Protein AF-A0A348AIT3-F1 (afdb_monomer_lite)

Secondary structure (DSSP, 8-state):
---HHHHHHHHHHH-TTS--S-GGGG--HHHHHHHHHTS-TTPPP-TT---HHHHHHTHHHHHHHHHHHHHTT---PPPPP-PEEEPTTS-EEEGGGG----TTS--------

InterPro domains:
  IPR043502 DNA/RNA polymerase superfamily [SSF56672] (28-95)

Sequence (113 aa):
MGTKLTRIAELAKQRPRVKLQTLIHAIDEESLKAAHSALAADKAVGVDAVTKEEYDEKLQENITELLARMKRQAYKPQPVKRVYIPKADNKKRPLEEYLPMRTSWCKKPLMKS

Radius of gyration: 20.25 Å; chains: 1; bounding box: 52×50×55 Å

Structure (mmCIF, N/CA/C/O backbone):
data_AF-A0A348AIT3-F1
#
_entry.id   AF-A0A348AIT3-F1
#
loop_
_atom_site.group_PDB
_atom_site.id
_atom_site.type_symbol
_atom_site.label_atom_id
_atom_site.label_alt_id
_atom_site.label_comp_id
_atom_site.label_asym_id
_atom_site.label_entity_id
_atom_site.label_seq_id
_atom_site.pdbx_PDB_ins_code
_atom_site.Cartn_x
_atom_site.Cartn_y
_atom_site.Cartn_z
_atom_site.occupancy
_atom_site.B_iso_or_equiv
_atom_site.auth_seq_id
_atom_site.auth_comp_id
_atom_site.auth_asym_id
_atom_site.auth_atom_id
_atom_site.pdbx_PDB_model_num
ATOM 1 N N . MET A 1 1 ? -1.292 -5.827 25.126 1.00 46.53 1 MET A N 1
ATOM 2 C CA . MET A 1 1 ? -1.559 -4.603 24.339 1.00 46.53 1 MET A CA 1
ATOM 3 C C . MET A 1 1 ? -2.166 -5.025 23.006 1.00 46.53 1 MET A C 1
ATOM 5 O O . MET A 1 1 ? -1.491 -5.727 22.268 1.00 46.53 1 MET A O 1
ATOM 9 N N . GLY A 1 2 ? -3.440 -4.725 22.734 1.00 59.19 2 GLY A N 1
ATOM 10 C CA . GLY A 1 2 ? -4.084 -5.085 21.458 1.00 59.19 2 GLY A CA 1
ATOM 11 C C . GLY A 1 2 ? -3.788 -4.046 20.374 1.00 59.19 2 GLY A C 1
ATOM 12 O O . GLY A 1 2 ? -3.811 -2.850 20.667 1.00 59.19 2 GLY A O 1
ATOM 13 N N . THR A 1 3 ? -3.503 -4.471 19.139 1.00 73.62 3 THR A N 1
ATOM 14 C CA . THR A 1 3 ? -3.273 -3.535 18.026 1.00 73.62 3 THR A CA 1
ATOM 15 C C . THR A 1 3 ? -4.605 -2.970 17.520 1.00 73.62 3 THR A C 1
ATOM 17 O O . THR A 1 3 ? -5.681 -3.527 17.768 1.00 73.62 3 THR A O 1
ATOM 20 N N . LYS A 1 4 ? -4.568 -1.849 16.785 1.00 72.19 4 LYS A N 1
ATOM 21 C CA . LYS A 1 4 ? -5.775 -1.245 16.183 1.00 72.19 4 LYS A CA 1
ATOM 22 C C . LYS A 1 4 ? -6.535 -2.242 15.296 1.00 72.19 4 LYS A C 1
ATOM 24 O O . LYS A 1 4 ? -7.764 -2.254 15.303 1.00 72.19 4 LYS A O 1
ATOM 29 N N . LEU A 1 5 ? -5.808 -3.117 14.598 1.00 73.88 5 LEU A N 1
ATOM 30 C CA . LEU A 1 5 ? -6.368 -4.185 13.767 1.00 73.88 5 LEU A CA 1
ATOM 31 C C . LEU A 1 5 ? -7.071 -5.266 14.595 1.00 73.88 5 LEU A C 1
ATOM 33 O O . LEU A 1 5 ? -8.150 -5.711 14.206 1.00 73.88 5 LEU A O 1
ATOM 37 N N . THR A 1 6 ? -6.526 -5.646 15.758 1.00 78.50 6 THR A N 1
ATOM 38 C CA . THR A 1 6 ? -7.187 -6.591 16.675 1.00 78.50 6 THR A CA 1
ATOM 39 C C . THR A 1 6 ? -8.546 -6.054 17.113 1.00 78.50 6 THR A C 1
ATOM 41 O O . THR A 1 6 ? -9.546 -6.764 17.037 1.00 78.50 6 THR A O 1
ATOM 44 N N . ARG A 1 7 ? -8.611 -4.762 17.455 1.00 77.62 7 ARG A N 1
ATOM 45 C CA . ARG A 1 7 ? -9.858 -4.098 17.857 1.00 77.62 7 ARG A CA 1
ATOM 46 C C . ARG A 1 7 ? -10.879 -4.035 16.720 1.00 77.62 7 ARG A C 1
ATOM 48 O O . ARG A 1 7 ? -12.070 -4.211 16.954 1.00 77.62 7 ARG A O 1
ATOM 55 N N . ILE A 1 8 ? -10.432 -3.825 15.481 1.00 77.06 8 ILE A N 1
ATOM 56 C CA . ILE A 1 8 ? -11.302 -3.909 14.299 1.00 77.06 8 ILE A CA 1
ATOM 57 C C . ILE A 1 8 ? -11.830 -5.328 14.093 1.00 77.06 8 ILE A C 1
ATOM 59 O O . ILE A 1 8 ? -13.023 -5.496 13.848 1.00 77.06 8 ILE A O 1
ATOM 63 N N . ALA A 1 9 ? -10.972 -6.342 14.207 1.00 80.81 9 ALA A N 1
ATOM 64 C CA . ALA A 1 9 ? -11.368 -7.736 14.048 1.00 80.81 9 ALA A CA 1
ATOM 65 C C . ALA A 1 9 ? -12.388 -8.159 15.119 1.00 80.81 9 ALA A C 1
ATOM 67 O O . ALA A 1 9 ? -13.360 -8.848 14.814 1.00 80.81 9 ALA A O 1
ATOM 68 N N . GLU A 1 10 ? -12.206 -7.710 16.359 1.00 81.62 10 GLU A N 1
ATOM 69 C CA . GLU A 1 10 ? -13.166 -7.899 17.448 1.00 81.62 10 GLU A CA 1
ATOM 70 C C . GLU A 1 10 ? -14.497 -7.196 17.166 1.00 81.62 10 GLU A C 1
ATOM 72 O O . GLU A 1 10 ? -15.549 -7.827 17.268 1.00 81.62 10 GLU A O 1
ATOM 77 N N . LEU A 1 11 ? -14.471 -5.928 16.741 1.00 77.31 11 LEU A N 1
ATOM 78 C CA . LEU A 1 11 ? -15.681 -5.181 16.381 1.00 77.31 11 LEU A CA 1
ATOM 79 C C . LEU A 1 11 ? -16.435 -5.832 15.213 1.00 77.31 11 LEU A C 1
ATOM 81 O O . LEU A 1 11 ? -17.661 -5.925 15.257 1.00 77.31 11 LEU A O 1
ATOM 85 N N . ALA A 1 12 ? -15.717 -6.330 14.204 1.00 80.00 12 ALA A N 1
ATOM 86 C CA . ALA A 1 12 ? -16.299 -7.050 13.076 1.00 80.00 12 ALA A CA 1
ATOM 87 C C . ALA A 1 12 ? -16.963 -8.368 13.513 1.00 80.00 12 ALA A C 1
ATOM 89 O O . ALA A 1 12 ? -18.051 -8.691 13.038 1.00 80.00 12 ALA A O 1
ATOM 90 N N . LYS A 1 13 ? -16.349 -9.104 14.454 1.00 82.31 13 LYS A N 1
ATOM 91 C CA . LYS A 1 13 ? -16.921 -10.332 15.035 1.00 82.31 13 LYS A CA 1
ATOM 92 C C . LYS A 1 13 ? -18.154 -10.050 15.895 1.00 82.31 13 LYS A C 1
ATOM 94 O O . LYS A 1 13 ? -19.139 -10.772 15.796 1.00 82.31 13 LYS A O 1
ATOM 99 N N . GLN A 1 14 ? -18.107 -9.010 16.728 1.00 81.31 14 GLN A N 1
ATOM 100 C CA . GLN A 1 14 ? -19.202 -8.657 17.637 1.00 81.31 14 GLN A CA 1
ATOM 101 C C . GLN A 1 14 ? -20.399 -8.035 16.910 1.00 81.31 14 GLN A C 1
ATOM 103 O O . GLN A 1 14 ? -21.534 -8.164 17.367 1.00 81.31 14 GLN A O 1
ATOM 108 N N . ARG A 1 15 ? -20.172 -7.339 15.791 1.00 78.00 15 ARG A N 1
ATOM 109 C CA . ARG A 1 15 ? -21.216 -6.613 15.053 1.00 78.00 15 ARG A CA 1
ATOM 110 C C . ARG A 1 15 ? -21.161 -6.921 13.550 1.00 78.00 15 ARG A C 1
ATOM 112 O O . ARG A 1 15 ? -20.889 -6.021 12.758 1.00 78.00 15 ARG A O 1
ATOM 119 N N . PRO A 1 16 ? -21.517 -8.146 13.120 1.00 71.31 16 PRO A N 1
ATOM 120 C CA . PRO A 1 16 ? -21.377 -8.578 11.723 1.00 71.31 16 PRO A CA 1
ATOM 121 C C . PRO A 1 16 ? -22.265 -7.808 10.731 1.00 71.31 16 PRO A C 1
ATOM 123 O O . PRO A 1 16 ? -22.01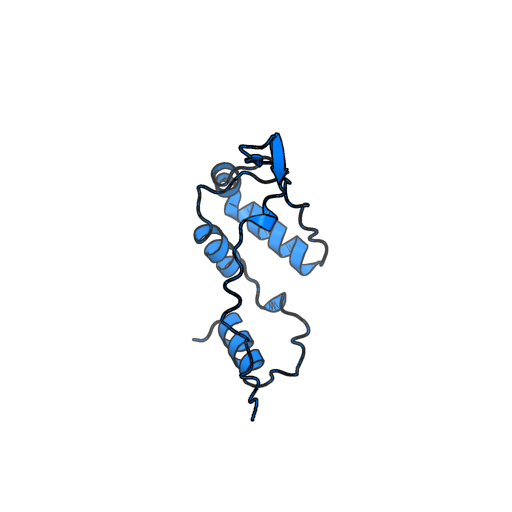6 -7.830 9.530 1.00 71.31 16 PRO A O 1
ATOM 126 N N . ARG A 1 17 ? -23.311 -7.120 11.213 1.00 68.12 17 ARG A N 1
ATOM 127 C CA . ARG A 1 17 ? -24.225 -6.311 10.383 1.00 68.12 17 ARG A CA 1
ATOM 128 C C . ARG A 1 17 ? -23.858 -4.826 10.326 1.00 68.12 17 ARG A C 1
ATOM 130 O O . ARG A 1 17 ? -24.468 -4.085 9.559 1.00 68.12 17 ARG A O 1
ATOM 137 N N . VAL A 1 18 ? -22.898 -4.372 11.133 1.00 66.62 18 VAL A N 1
ATOM 138 C CA . VAL A 1 18 ? -22.486 -2.966 11.168 1.00 66.62 18 VAL A CA 1
ATOM 139 C C . VAL A 1 18 ? -21.355 -2.766 10.172 1.00 66.62 18 VAL A C 1
ATOM 141 O O . VAL A 1 18 ? -20.290 -3.367 10.289 1.00 66.62 18 VAL A O 1
ATOM 144 N N . LYS A 1 19 ? -21.579 -1.895 9.186 1.00 64.44 19 LYS A N 1
ATOM 145 C CA . LYS A 1 19 ? -20.525 -1.466 8.267 1.00 64.44 19 LYS A CA 1
ATOM 146 C C . LYS A 1 19 ? -19.522 -0.634 9.061 1.00 64.44 19 LYS A C 1
ATOM 148 O O . LYS A 1 19 ? -19.856 0.458 9.515 1.00 64.44 19 LYS A O 1
ATOM 153 N N . LEU A 1 20 ? -18.310 -1.153 9.245 1.00 64.38 20 LEU A N 1
ATOM 154 C CA . LEU A 1 20 ? -17.198 -0.352 9.747 1.00 64.38 20 LEU A CA 1
ATOM 155 C C . LEU A 1 20 ? -16.945 0.758 8.725 1.00 64.38 20 LEU A C 1
ATOM 157 O O . LEU A 1 20 ? -16.562 0.484 7.592 1.00 64.38 20 LEU A O 1
ATOM 161 N N . GLN A 1 21 ? -17.253 1.996 9.106 1.00 64.12 21 GLN A N 1
ATOM 162 C CA . GLN A 1 21 ? -17.337 3.104 8.153 1.00 64.12 21 GLN A CA 1
ATOM 163 C C . GLN A 1 21 ? -15.961 3.534 7.636 1.00 64.12 21 GLN A C 1
ATOM 165 O O . GLN A 1 21 ? -15.857 3.974 6.494 1.00 64.12 21 GLN A O 1
ATOM 170 N N . THR A 1 22 ? -14.896 3.336 8.425 1.00 68.81 22 THR A N 1
ATOM 171 C CA . THR A 1 22 ? -13.562 3.795 8.027 1.00 68.81 22 THR A CA 1
ATOM 172 C C . THR A 1 22 ? -12.451 2.858 8.505 1.00 68.81 22 THR A C 1
ATOM 174 O O . THR A 1 22 ? -11.966 2.952 9.630 1.00 68.81 22 THR A O 1
ATOM 177 N N . LEU A 1 23 ? -12.003 1.963 7.618 1.00 74.69 23 LEU A N 1
ATOM 178 C CA . LEU A 1 23 ? -10.845 1.078 7.839 1.00 74.69 23 LEU A CA 1
ATOM 179 C C . LEU A 1 23 ? -9.501 1.831 7.782 1.00 74.69 23 LEU A C 1
ATOM 181 O O . LEU A 1 23 ? -8.507 1.363 8.329 1.00 74.69 23 LEU A O 1
ATOM 185 N N . ILE A 1 24 ? -9.481 3.020 7.168 1.00 74.75 24 ILE A N 1
ATOM 186 C CA . ILE A 1 24 ? -8.263 3.810 6.921 1.00 74.75 24 ILE A CA 1
ATOM 187 C C . ILE A 1 24 ? -7.507 4.174 8.209 1.00 74.75 24 ILE A C 1
ATOM 189 O O . ILE A 1 24 ? -6.289 4.291 8.196 1.00 74.75 24 ILE A O 1
ATOM 193 N N . HIS A 1 25 ? -8.214 4.341 9.334 1.00 72.81 25 HIS A N 1
ATOM 194 C CA . HIS A 1 25 ? -7.618 4.778 10.603 1.00 72.81 25 HIS A CA 1
ATOM 195 C C . HIS A 1 25 ? -6.811 3.687 11.316 1.00 72.81 25 HIS A C 1
ATOM 197 O O . HIS A 1 25 ? -6.064 3.985 12.252 1.00 72.81 25 HIS A O 1
ATOM 203 N N . ALA A 1 26 ? -6.980 2.434 10.898 1.00 74.56 26 ALA A N 1
ATOM 204 C CA . ALA A 1 26 ? -6.231 1.301 11.420 1.00 74.56 26 ALA A CA 1
ATOM 205 C C . ALA A 1 26 ? -5.115 0.831 10.489 1.00 74.56 26 ALA A C 1
ATOM 207 O O . ALA A 1 26 ? -4.461 -0.151 10.812 1.00 74.56 26 ALA A O 1
ATOM 208 N N . ILE A 1 27 ? -4.915 1.515 9.361 1.00 81.12 27 ILE A N 1
ATOM 209 C CA . ILE A 1 27 ? -3.760 1.296 8.501 1.00 81.12 27 ILE A CA 1
ATOM 210 C C . ILE A 1 27 ? -2.655 2.234 8.980 1.00 81.12 27 ILE A C 1
ATOM 212 O O . ILE A 1 27 ? -2.822 3.457 9.024 1.00 81.12 27 ILE A O 1
ATOM 216 N N . ASP A 1 28 ? -1.535 1.641 9.354 1.00 84.88 28 ASP A N 1
ATOM 217 C CA . ASP A 1 28 ? -0.319 2.305 9.809 1.00 84.88 28 ASP A CA 1
ATOM 218 C C . ASP A 1 28 ? 0.889 1.847 8.980 1.00 84.88 28 ASP A C 1
ATOM 220 O O . ASP A 1 28 ? 0.826 0.859 8.244 1.00 84.88 28 ASP A O 1
ATOM 224 N N . GLU A 1 29 ? 1.989 2.590 9.062 1.00 86.94 29 GLU A N 1
ATOM 225 C CA . GLU A 1 29 ? 3.196 2.285 8.287 1.00 86.94 29 GLU A CA 1
ATOM 226 C C . GLU A 1 29 ? 3.768 0.905 8.623 1.00 86.94 29 GLU A C 1
ATOM 228 O O . GLU A 1 29 ? 4.228 0.205 7.724 1.00 86.94 29 GLU A O 1
ATOM 233 N N . GLU A 1 30 ? 3.703 0.477 9.887 1.00 85.62 30 GLU A N 1
ATOM 234 C CA . GLU A 1 30 ? 4.199 -0.835 10.316 1.00 85.62 30 GLU A CA 1
ATOM 235 C C . GLU A 1 30 ? 3.372 -1.964 9.696 1.00 85.62 30 GLU A C 1
ATOM 237 O O . GLU A 1 30 ? 3.930 -2.930 9.177 1.00 85.62 30 GLU A O 1
ATOM 242 N N . SER A 1 31 ? 2.046 -1.811 9.660 1.00 83.69 31 SER A N 1
ATOM 243 C CA . SER A 1 31 ? 1.142 -2.754 9.001 1.00 83.69 31 SER A CA 1
ATOM 244 C C . SER A 1 31 ? 1.421 -2.874 7.497 1.00 83.69 31 SER A C 1
ATOM 246 O O . SER A 1 31 ? 1.398 -3.980 6.956 1.00 83.69 31 SER A O 1
ATOM 248 N N . LEU A 1 32 ? 1.752 -1.762 6.827 1.00 86.19 32 LEU A N 1
ATOM 249 C CA . LEU A 1 32 ? 2.103 -1.746 5.405 1.00 86.19 32 LEU A CA 1
ATOM 250 C C . LEU A 1 32 ? 3.475 -2.378 5.150 1.00 86.19 32 LEU A C 1
ATOM 252 O O . LEU A 1 32 ? 3.615 -3.149 4.203 1.00 86.19 32 LEU A O 1
ATOM 256 N N . LYS A 1 33 ? 4.462 -2.127 6.018 1.00 87.38 33 LYS A N 1
ATOM 257 C CA . LYS A 1 33 ? 5.771 -2.798 5.971 1.00 87.38 33 LYS A CA 1
ATOM 258 C C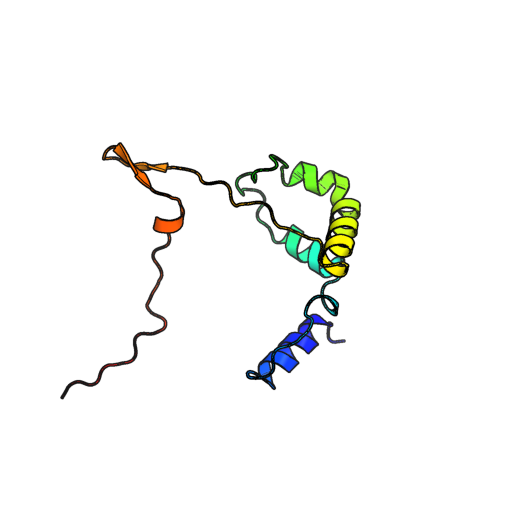 . LYS A 1 33 ? 5.626 -4.304 6.154 1.00 87.38 33 LYS A C 1
ATOM 260 O O . LYS A 1 33 ? 6.171 -5.070 5.369 1.00 87.38 33 LYS A O 1
ATOM 265 N N . ALA A 1 34 ? 4.851 -4.735 7.149 1.00 85.25 34 ALA A N 1
ATOM 266 C CA . ALA A 1 34 ? 4.600 -6.150 7.402 1.00 85.25 34 ALA A CA 1
ATOM 267 C C . ALA A 1 34 ? 3.904 -6.827 6.211 1.00 85.25 34 ALA A C 1
ATOM 269 O O . ALA A 1 34 ? 4.289 -7.927 5.813 1.00 85.25 34 ALA A O 1
ATOM 270 N N . ALA A 1 35 ? 2.917 -6.156 5.607 1.00 84.12 35 ALA A N 1
ATOM 271 C CA . ALA A 1 35 ? 2.253 -6.640 4.403 1.00 84.12 35 ALA A CA 1
ATOM 272 C C . ALA A 1 35 ? 3.224 -6.758 3.219 1.00 84.12 35 ALA A C 1
ATOM 274 O O . ALA A 1 35 ? 3.188 -7.762 2.512 1.00 84.12 35 ALA A O 1
ATOM 275 N N . HIS A 1 36 ? 4.112 -5.777 3.030 1.00 85.25 36 HIS A N 1
ATOM 276 C CA . HIS A 1 36 ? 5.130 -5.792 1.978 1.00 85.25 36 HIS A CA 1
ATOM 277 C C . HIS A 1 36 ? 6.139 -6.934 2.152 1.00 85.25 36 HIS A C 1
ATOM 279 O O . HIS A 1 36 ? 6.412 -7.675 1.207 1.00 85.25 36 HIS A O 1
ATOM 285 N N . SER A 1 37 ? 6.622 -7.160 3.375 1.00 84.25 37 SER A N 1
ATOM 286 C CA . SER A 1 37 ? 7.523 -8.277 3.684 1.00 84.25 37 SER A CA 1
ATOM 287 C C . SER A 1 37 ? 6.880 -9.643 3.433 1.00 84.25 37 SER A C 1
ATOM 289 O O . SER A 1 37 ? 7.561 -10.568 2.997 1.00 84.25 37 SER A O 1
ATOM 291 N N . ALA A 1 38 ? 5.569 -9.772 3.660 1.00 85.31 38 ALA A N 1
ATOM 292 C CA . ALA A 1 38 ? 4.823 -11.003 3.401 1.00 85.31 38 ALA A CA 1
ATOM 293 C C . ALA A 1 38 ? 4.589 -11.286 1.902 1.00 85.31 38 ALA A C 1
ATOM 295 O O . ALA A 1 38 ? 4.177 -12.393 1.545 1.00 85.31 38 ALA A O 1
ATOM 296 N N . LEU A 1 39 ? 4.824 -10.317 1.008 1.00 82.25 39 LEU A N 1
ATOM 297 C CA . LEU A 1 39 ? 4.722 -10.540 -0.433 1.00 82.25 39 LEU A CA 1
ATOM 298 C C . LEU A 1 39 ? 5.896 -11.391 -0.923 1.00 82.25 39 LEU A C 1
ATOM 300 O O . LEU A 1 39 ? 7.060 -11.059 -0.701 1.00 82.25 39 LEU A O 1
ATOM 304 N N . ALA A 1 40 ? 5.590 -12.471 -1.639 1.00 74.25 40 ALA A N 1
ATOM 305 C CA . ALA A 1 40 ? 6.605 -13.294 -2.284 1.00 74.25 40 ALA A CA 1
ATOM 306 C C . ALA A 1 40 ? 7.381 -12.483 -3.344 1.00 74.25 40 ALA A C 1
ATOM 308 O O . ALA A 1 40 ? 6.789 -11.672 -4.061 1.00 74.25 40 ALA A O 1
ATOM 309 N N . ALA A 1 41 ? 8.704 -12.668 -3.395 1.00 69.56 41 ALA A N 1
ATOM 310 C CA . ALA A 1 41 ? 9.601 -11.930 -4.291 1.00 69.56 41 ALA A CA 1
ATOM 311 C C . ALA A 1 41 ? 9.511 -12.394 -5.757 1.00 69.56 41 ALA A C 1
ATOM 313 O O . ALA A 1 41 ? 9.830 -11.643 -6.666 1.00 69.56 41 ALA A O 1
ATOM 314 N N . ASP A 1 42 ? 9.012 -13.605 -5.993 1.00 64.25 42 ASP A N 1
ATOM 315 C CA . ASP A 1 42 ? 8.881 -14.256 -7.301 1.00 64.25 42 ASP A CA 1
ATOM 316 C C . ASP A 1 42 ? 7.638 -13.817 -8.099 1.00 64.25 42 ASP A C 1
ATOM 318 O O . ASP A 1 42 ? 7.263 -14.442 -9.096 1.00 64.25 42 ASP A O 1
ATOM 322 N N . LYS A 1 43 ? 6.958 -12.748 -7.673 1.00 66.50 43 LYS A N 1
ATOM 323 C CA . LYS A 1 43 ? 5.745 -12.277 -8.343 1.00 66.50 43 LYS A CA 1
ATOM 324 C C . LYS A 1 43 ? 6.064 -11.533 -9.632 1.00 66.50 43 LYS A C 1
ATOM 326 O O . LYS A 1 43 ? 6.976 -10.716 -9.703 1.00 66.50 43 LYS A O 1
ATOM 331 N N . ALA A 1 44 ? 5.234 -11.781 -10.644 1.00 60.78 44 ALA A N 1
ATOM 332 C CA . ALA A 1 44 ? 5.298 -11.068 -11.909 1.00 60.78 44 ALA A CA 1
ATOM 333 C C . ALA A 1 44 ? 5.175 -9.554 -11.690 1.00 60.78 44 ALA A C 1
ATOM 335 O O . ALA A 1 44 ? 4.264 -9.083 -11.003 1.00 60.78 44 ALA A O 1
ATOM 336 N N . VAL A 1 45 ? 6.079 -8.813 -12.324 1.00 69.06 45 VAL A N 1
ATOM 337 C CA . VAL A 1 45 ? 6.118 -7.356 -12.274 1.00 69.06 45 VAL A CA 1
ATOM 338 C C . VAL A 1 45 ? 4.807 -6.773 -12.815 1.00 69.06 45 VAL A C 1
ATOM 340 O O . VAL A 1 45 ? 4.274 -7.233 -13.836 1.00 6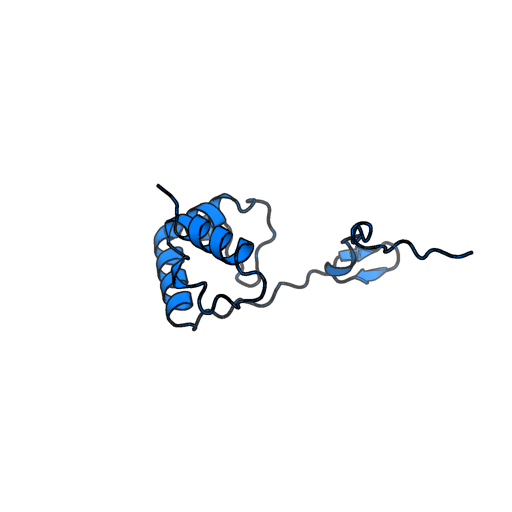9.06 45 VAL A O 1
ATOM 343 N N . GLY A 1 46 ? 4.278 -5.776 -12.102 1.00 67.75 46 GLY A N 1
ATOM 344 C CA . GLY A 1 46 ? 3.031 -5.091 -12.437 1.00 67.75 46 GLY A CA 1
ATOM 345 C C . GLY A 1 46 ? 3.092 -4.303 -13.751 1.00 67.75 46 GLY A C 1
ATOM 346 O O . GLY A 1 46 ? 4.040 -4.397 -14.531 1.00 67.75 46 GLY A O 1
ATOM 347 N N . VAL A 1 47 ? 2.051 -3.509 -14.015 1.00 64.31 47 VAL A N 1
ATOM 348 C CA . VAL A 1 47 ? 2.010 -2.612 -15.188 1.00 64.31 47 VAL A CA 1
ATOM 349 C C . VAL A 1 47 ? 3.113 -1.551 -15.119 1.00 64.31 47 VAL A C 1
ATOM 351 O O . VAL A 1 47 ? 3.672 -1.202 -16.153 1.00 64.31 47 VAL A O 1
ATOM 354 N N . ASP A 1 48 ? 3.486 -1.137 -13.909 1.00 72.12 48 ASP A N 1
ATOM 355 C CA . ASP A 1 48 ? 4.503 -0.113 -13.649 1.00 72.12 48 ASP A CA 1
ATOM 356 C C . ASP A 1 48 ? 5.948 -0.558 -13.870 1.00 72.12 48 ASP A C 1
ATOM 358 O O . ASP A 1 48 ? 6.853 0.250 -13.708 1.00 72.12 48 ASP A O 1
ATOM 362 N N . ALA A 1 49 ? 6.185 -1.830 -14.204 1.00 74.19 49 ALA A N 1
ATOM 363 C CA . ALA A 1 49 ? 7.524 -2.407 -14.357 1.00 74.19 49 ALA A CA 1
ATOM 364 C C . ALA A 1 49 ? 8.443 -2.315 -13.110 1.00 74.19 49 ALA A C 1
ATOM 366 O O . ALA A 1 49 ? 9.559 -2.814 -13.172 1.00 74.19 49 ALA A O 1
ATOM 367 N N . VAL A 1 50 ? 7.961 -1.775 -11.983 1.00 78.81 50 VAL A N 1
ATOM 368 C CA . VAL A 1 50 ? 8.710 -1.665 -10.722 1.00 78.81 50 VAL A CA 1
ATOM 369 C C . VAL A 1 50 ? 8.878 -3.041 -10.084 1.00 78.81 50 VAL A C 1
ATOM 371 O O . VAL A 1 50 ? 7.880 -3.699 -9.752 1.00 78.81 50 VAL A O 1
ATOM 374 N N . THR A 1 51 ? 10.124 -3.482 -9.907 1.00 81.38 51 THR A N 1
ATOM 375 C CA . THR A 1 51 ? 10.413 -4.746 -9.218 1.00 81.38 51 THR A CA 1
ATOM 376 C C . THR A 1 51 ? 10.276 -4.599 -7.706 1.00 81.38 51 THR A C 1
ATOM 378 O O . THR A 1 51 ? 10.201 -3.497 -7.157 1.00 81.38 51 THR A O 1
ATOM 381 N N . LYS A 1 52 ? 10.220 -5.732 -6.997 1.00 81.00 52 LYS A N 1
ATOM 382 C CA . LYS A 1 52 ? 10.188 -5.694 -5.534 1.00 81.00 52 LYS A CA 1
ATOM 383 C C . LYS A 1 52 ? 11.477 -5.078 -4.978 1.00 81.00 52 LYS A C 1
ATOM 385 O O . LYS A 1 52 ? 11.385 -4.298 -4.037 1.00 81.00 52 LYS A O 1
ATOM 390 N N . GLU A 1 53 ? 12.631 -5.368 -5.586 1.00 82.50 53 GLU A N 1
ATOM 391 C CA . GLU A 1 53 ? 13.917 -4.807 -5.157 1.00 82.50 53 GLU A CA 1
ATOM 392 C C . GLU A 1 53 ? 13.957 -3.284 -5.329 1.00 82.50 53 GLU A C 1
ATOM 394 O O . GLU A 1 53 ? 14.306 -2.573 -4.391 1.00 82.50 53 GLU A O 1
ATOM 399 N N . GLU A 1 54 ? 13.516 -2.769 -6.479 1.00 84.69 54 GLU A N 1
ATOM 400 C CA . GLU A 1 54 ? 13.443 -1.323 -6.735 1.00 84.69 54 GLU A CA 1
ATOM 401 C C . GLU A 1 54 ? 12.485 -0.617 -5.764 1.00 84.69 54 GLU A C 1
ATOM 403 O O . GLU A 1 54 ? 12.741 0.496 -5.301 1.00 84.69 54 GLU A O 1
ATOM 408 N N . TYR A 1 55 ? 11.371 -1.270 -5.418 1.00 86.06 55 TYR A N 1
ATOM 409 C CA . TYR A 1 55 ? 10.448 -0.745 -4.415 1.00 86.06 55 TYR A CA 1
ATOM 410 C C . TYR A 1 55 ? 11.065 -0.740 -3.005 1.00 86.06 55 TYR A C 1
ATOM 412 O O . TYR A 1 55 ? 10.773 0.166 -2.216 1.00 86.06 55 TYR A O 1
ATOM 420 N N . ASP A 1 56 ? 11.914 -1.726 -2.697 1.00 86.44 56 ASP A N 1
ATOM 421 C CA . ASP A 1 56 ? 12.609 -1.870 -1.416 1.00 86.44 56 ASP A CA 1
ATOM 422 C C . ASP A 1 56 ? 13.677 -0.786 -1.197 1.00 86.44 56 ASP A C 1
ATOM 424 O O . ASP A 1 56 ? 13.825 -0.308 -0.070 1.00 86.44 56 ASP A O 1
ATOM 428 N N . GLU A 1 57 ? 14.352 -0.314 -2.252 1.00 89.38 57 GLU A N 1
ATOM 429 C CA . GLU A 1 57 ? 15.363 0.757 -2.157 1.00 89.38 57 GLU A CA 1
ATOM 430 C C . GLU A 1 57 ? 14.817 2.041 -1.517 1.00 89.38 57 GLU A C 1
ATOM 432 O O . GLU A 1 57 ? 15.519 2.728 -0.773 1.00 89.38 57 GLU A O 1
ATOM 437 N N . LYS A 1 58 ? 13.542 2.355 -1.776 1.00 89.44 58 LYS A N 1
ATOM 438 C CA . LYS A 1 58 ? 12.844 3.538 -1.245 1.00 89.44 58 LYS A CA 1
ATOM 439 C C . LYS A 1 58 ? 11.626 3.165 -0.407 1.00 89.44 58 LYS A C 1
ATOM 441 O O . LYS A 1 58 ? 10.636 3.898 -0.369 1.00 89.44 58 LYS A O 1
ATOM 446 N N . LEU A 1 59 ? 11.693 2.033 0.298 1.00 88.38 59 LEU A N 1
ATOM 447 C CA . LEU A 1 59 ? 10.556 1.452 1.016 1.00 88.38 59 LEU A CA 1
ATOM 448 C C . LEU A 1 59 ? 9.846 2.453 1.941 1.00 88.38 59 LEU A C 1
ATOM 450 O O . LEU A 1 59 ? 8.618 2.538 1.945 1.00 88.38 59 LEU A O 1
ATOM 454 N N . GLN A 1 60 ? 10.610 3.224 2.720 1.00 89.06 60 GLN A N 1
ATOM 455 C CA . GLN A 1 60 ? 10.047 4.174 3.682 1.00 89.06 60 GLN A CA 1
ATOM 456 C C . GLN A 1 60 ? 9.281 5.308 2.988 1.00 89.06 60 GLN A C 1
ATOM 458 O O . GLN A 1 60 ? 8.155 5.621 3.381 1.00 89.06 60 GLN A O 1
ATOM 463 N N . GLU A 1 61 ? 9.865 5.908 1.952 1.00 90.31 61 GLU A N 1
ATOM 464 C CA . GLU A 1 61 ? 9.246 6.995 1.185 1.00 90.31 61 GLU A CA 1
ATOM 465 C C . GLU A 1 61 ? 7.980 6.505 0.477 1.00 90.31 61 GLU A C 1
ATOM 467 O O . GLU A 1 61 ? 6.913 7.108 0.622 1.00 90.31 61 GLU A O 1
ATOM 472 N N . ASN A 1 62 ? 8.070 5.349 -0.186 1.00 89.94 62 ASN A N 1
ATOM 473 C CA . ASN A 1 62 ? 6.962 4.718 -0.896 1.00 89.94 62 ASN A CA 1
ATOM 474 C C . ASN A 1 62 ? 5.768 4.443 0.033 1.00 89.94 62 ASN A C 1
ATOM 476 O O . ASN A 1 62 ? 4.622 4.760 -0.304 1.00 89.94 62 ASN A O 1
ATOM 480 N N . ILE A 1 63 ? 6.021 3.897 1.229 1.00 91.38 63 ILE A N 1
ATOM 481 C CA . ILE A 1 63 ? 4.981 3.622 2.232 1.00 91.38 63 ILE A CA 1
ATOM 482 C C . ILE A 1 63 ? 4.378 4.915 2.781 1.00 91.38 63 ILE A C 1
ATOM 484 O O . ILE A 1 63 ? 3.158 4.998 2.932 1.00 91.38 63 ILE A O 1
ATOM 488 N N . THR A 1 64 ? 5.199 5.933 3.036 1.00 90.88 64 THR A N 1
ATOM 489 C CA . THR A 1 64 ? 4.731 7.220 3.570 1.00 90.88 64 THR A CA 1
ATOM 490 C C . THR A 1 64 ? 3.815 7.917 2.562 1.00 90.88 64 THR A C 1
ATOM 492 O O . THR A 1 64 ? 2.714 8.366 2.900 1.00 90.88 64 THR A O 1
ATOM 495 N N . GLU A 1 65 ? 4.211 7.942 1.289 1.00 90.94 65 GLU A N 1
ATOM 496 C CA . GLU A 1 65 ? 3.417 8.526 0.211 1.00 90.94 65 GLU A CA 1
ATOM 497 C C . GLU A 1 65 ? 2.137 7.719 -0.066 1.00 90.94 65 GLU A C 1
ATOM 499 O O . GLU A 1 65 ? 1.067 8.286 -0.319 1.00 90.94 65 GLU A O 1
ATOM 504 N N . LEU A 1 66 ? 2.212 6.385 -0.009 1.00 89.31 66 LEU A N 1
ATOM 505 C CA . LEU A 1 66 ? 1.047 5.506 -0.114 1.00 89.31 66 LEU A CA 1
ATOM 506 C C . LEU A 1 66 ? 0.046 5.790 1.011 1.00 89.31 66 LEU A C 1
ATOM 508 O O . LEU A 1 66 ? -1.130 6.030 0.738 1.00 89.31 66 LEU A O 1
ATOM 512 N N . LEU A 1 67 ? 0.509 5.847 2.258 1.00 89.50 67 LEU A N 1
ATOM 513 C CA . LEU A 1 67 ? -0.325 6.138 3.420 1.00 89.50 67 LEU A CA 1
ATOM 514 C C . LEU A 1 67 ? -0.982 7.522 3.303 1.00 89.50 67 LEU A C 1
ATOM 516 O O . LEU A 1 67 ? -2.180 7.664 3.561 1.00 89.50 67 LEU A O 1
ATOM 520 N N . ALA A 1 68 ? -0.238 8.533 2.848 1.00 89.62 68 ALA A N 1
ATOM 521 C CA . ALA A 1 68 ? -0.776 9.864 2.584 1.00 89.62 68 ALA A CA 1
ATOM 522 C C . ALA A 1 68 ? -1.873 9.833 1.504 1.00 89.62 68 ALA A C 1
ATOM 524 O O . ALA A 1 68 ? -2.947 10.400 1.711 1.00 89.62 68 ALA A O 1
ATOM 525 N N . ARG A 1 69 ? -1.650 9.124 0.383 1.00 89.38 69 ARG A N 1
ATOM 526 C CA . ARG A 1 69 ? -2.636 8.908 -0.700 1.00 89.38 69 ARG A CA 1
ATOM 527 C C . ARG A 1 69 ? -3.896 8.198 -0.227 1.00 89.38 69 ARG A C 1
ATOM 529 O O . ARG A 1 69 ? -4.994 8.610 -0.601 1.00 89.38 69 ARG A O 1
ATOM 536 N N . MET A 1 70 ? -3.745 7.178 0.607 1.00 85.75 70 MET A N 1
ATOM 537 C CA . MET A 1 70 ? -4.854 6.434 1.191 1.00 85.75 70 MET A CA 1
ATOM 538 C C . MET A 1 70 ? -5.679 7.314 2.141 1.00 85.75 70 MET A C 1
ATOM 540 O O . MET A 1 70 ? -6.901 7.361 2.016 1.00 85.75 70 MET A O 1
ATOM 544 N N . LYS A 1 71 ? -5.031 8.086 3.026 1.00 85.31 71 LYS A N 1
ATOM 545 C CA . LYS A 1 71 ? -5.709 9.001 3.966 1.00 85.31 71 LYS A CA 1
ATOM 546 C C . LYS A 1 71 ? -6.520 10.093 3.269 1.00 85.31 71 LYS A C 1
ATOM 548 O O . LYS A 1 71 ? -7.620 10.396 3.715 1.00 85.31 71 LYS A O 1
ATOM 553 N N . ARG A 1 72 ? -6.011 10.645 2.164 1.00 88.06 72 ARG A N 1
ATOM 554 C CA . ARG A 1 72 ? -6.724 11.642 1.339 1.00 88.06 72 ARG A CA 1
ATOM 555 C C . ARG A 1 72 ? -7.703 11.030 0.327 1.00 88.06 72 ARG A C 1
ATOM 557 O O . ARG A 1 72 ? -8.200 11.749 -0.529 1.00 88.06 72 ARG A O 1
ATOM 564 N N . GLN A 1 73 ? -7.934 9.713 0.385 1.00 83.12 73 GLN A N 1
ATOM 565 C CA . GLN A 1 73 ? -8.798 8.960 -0.538 1.00 83.12 73 GLN A CA 1
ATOM 566 C C . GLN A 1 73 ? -8.456 9.156 -2.031 1.00 83.12 73 GLN A C 1
ATOM 568 O O . GLN A 1 73 ? -9.305 8.979 -2.900 1.00 83.12 73 GLN A O 1
ATOM 573 N N . ALA A 1 74 ? -7.200 9.493 -2.346 1.00 85.56 74 ALA A N 1
ATOM 574 C CA . ALA A 1 74 ? -6.729 9.734 -3.714 1.00 85.56 74 ALA A CA 1
ATOM 575 C C . ALA A 1 74 ? -5.924 8.559 -4.289 1.00 85.56 74 ALA A C 1
ATOM 577 O O . ALA A 1 74 ? -5.439 8.635 -5.417 1.00 85.56 74 ALA A O 1
ATOM 578 N N . TYR A 1 75 ? -5.746 7.480 -3.522 1.00 85.88 75 TYR A N 1
ATOM 579 C CA . TYR A 1 75 ? -5.101 6.272 -4.021 1.00 85.88 75 TYR A CA 1
ATOM 580 C C . TYR A 1 75 ? -5.998 5.575 -5.053 1.00 85.88 75 TYR A C 1
ATOM 582 O O . TYR A 1 75 ? -7.108 5.149 -4.732 1.00 85.88 75 TYR A O 1
ATOM 590 N N . LYS A 1 76 ? -5.504 5.448 -6.288 1.00 84.06 76 LYS A N 1
ATOM 591 C CA . LYS A 1 76 ? -6.141 4.688 -7.367 1.00 84.06 76 LYS A CA 1
ATOM 592 C C . LYS A 1 76 ? -5.202 3.548 -7.772 1.00 84.06 76 LYS A C 1
ATOM 594 O O . LYS A 1 76 ? -4.113 3.844 -8.262 1.00 84.06 76 LYS A O 1
ATOM 599 N N . PRO A 1 77 ? -5.572 2.276 -7.543 1.00 82.00 77 PRO A N 1
ATOM 600 C CA . PRO A 1 77 ? -4.730 1.155 -7.929 1.00 82.00 77 PRO A CA 1
ATOM 601 C C . PRO A 1 77 ? -4.646 1.049 -9.453 1.00 82.00 77 PRO A C 1
ATOM 603 O O . PRO A 1 77 ? -5.615 1.318 -10.167 1.00 82.00 77 PRO A O 1
ATOM 606 N N . GLN A 1 78 ? -3.478 0.638 -9.934 1.00 78.31 78 GLN A N 1
ATOM 607 C CA . GLN A 1 78 ? -3.248 0.378 -11.349 1.00 78.31 78 GLN A CA 1
ATOM 608 C C . GLN A 1 78 ? -4.037 -0.848 -11.826 1.00 78.31 78 GLN A C 1
ATOM 610 O O . GLN A 1 78 ? -4.270 -1.776 -11.042 1.00 78.31 78 GLN A O 1
ATOM 615 N N . PRO A 1 79 ? -4.449 -0.884 -13.106 1.00 75.81 79 PRO A N 1
ATOM 616 C CA . PRO A 1 79 ? -5.100 -2.057 -13.668 1.00 75.81 79 PRO A CA 1
ATOM 617 C C . PRO A 1 79 ? -4.160 -3.269 -13.633 1.00 75.81 79 PRO A C 1
ATOM 619 O O . PRO A 1 79 ? -2.949 -3.154 -13.807 1.00 75.81 79 PRO A O 1
ATOM 622 N N . VAL A 1 80 ? -4.722 -4.460 -13.431 1.00 73.31 80 VAL A N 1
ATOM 623 C CA . VAL A 1 80 ? -3.942 -5.705 -13.406 1.00 73.31 80 VAL A CA 1
ATOM 624 C C . VAL A 1 80 ? -3.462 -6.050 -14.821 1.00 73.31 80 VAL A C 1
ATOM 626 O O . VAL A 1 80 ? -4.245 -6.036 -15.774 1.00 73.31 80 VAL A O 1
ATOM 629 N N . LYS A 1 81 ? -2.176 -6.400 -14.964 1.00 68.00 81 LYS A N 1
ATOM 630 C CA . LYS A 1 81 ? -1.583 -6.822 -16.242 1.00 68.00 81 LYS A CA 1
ATOM 631 C C . LYS A 1 81 ? -2.235 -8.121 -16.726 1.00 68.00 81 LYS A C 1
ATOM 633 O O . LYS A 1 81 ? -2.138 -9.160 -16.076 1.00 68.00 81 LYS A O 1
ATOM 638 N N . ARG A 1 82 ? -2.880 -8.080 -17.895 1.00 67.06 82 ARG A N 1
ATOM 639 C CA . ARG A 1 82 ? -3.450 -9.271 -18.543 1.00 67.06 82 ARG A CA 1
ATOM 640 C C . ARG A 1 82 ? -2.357 -10.020 -19.299 1.00 67.06 82 ARG A C 1
ATOM 642 O O . ARG A 1 82 ? -1.905 -9.564 -20.345 1.00 67.06 82 ARG A O 1
ATOM 649 N N . VAL A 1 83 ? -1.946 -11.172 -18.777 1.00 64.88 83 VAL A N 1
ATOM 650 C CA . VAL A 1 83 ? -1.022 -12.087 -19.462 1.00 64.88 83 VAL A CA 1
ATOM 651 C C . VAL A 1 83 ? -1.830 -13.195 -20.135 1.00 64.88 83 VAL A C 1
ATOM 653 O O . VAL A 1 83 ? -2.673 -13.826 -19.498 1.00 64.88 83 VAL A O 1
ATOM 656 N N . TYR A 1 84 ? -1.582 -13.418 -21.426 1.00 63.50 84 TYR A N 1
ATOM 657 C CA . TYR A 1 84 ? -2.191 -14.506 -22.190 1.00 63.50 84 TYR A CA 1
ATOM 658 C C . TYR A 1 84 ? -1.226 -15.685 -22.257 1.00 63.50 84 TYR A C 1
ATOM 660 O O . TYR A 1 84 ? -0.132 -15.554 -22.803 1.00 63.50 84 TYR A O 1
ATOM 668 N N . ILE A 1 85 ? -1.650 -16.834 -21.736 1.00 65.88 85 ILE A N 1
ATOM 669 C CA . ILE A 1 85 ? -0.867 -18.072 -21.782 1.00 65.88 85 ILE A CA 1
ATOM 670 C C . ILE A 1 85 ? -1.361 -18.910 -22.974 1.00 65.88 85 ILE A C 1
ATOM 672 O O . ILE A 1 85 ? -2.578 -19.109 -23.110 1.00 65.88 85 ILE A O 1
ATOM 676 N N . PRO A 1 86 ? -0.464 -19.367 -23.870 1.00 62.66 86 PRO A N 1
ATOM 677 C CA . PRO A 1 86 ? -0.843 -20.216 -24.993 1.00 62.66 86 PRO A CA 1
ATOM 678 C C . PRO A 1 86 ? -1.264 -21.608 -24.500 1.00 62.66 86 PRO A C 1
ATOM 680 O O . PRO A 1 86 ? -0.664 -22.163 -23.583 1.00 62.66 86 PRO A O 1
ATOM 683 N N . LYS A 1 87 ? -2.296 -22.186 -25.120 1.00 59.72 87 LYS A N 1
ATOM 684 C CA . LYS A 1 87 ? -2.689 -23.590 -24.923 1.00 59.72 87 LYS A CA 1
ATOM 685 C C . LYS A 1 87 ? -2.210 -24.467 -26.075 1.00 59.72 87 LYS A C 1
ATOM 687 O O . LYS A 1 87 ? -1.955 -23.958 -27.162 1.00 59.72 87 LYS A O 1
ATOM 692 N N . ALA A 1 88 ? -2.242 -25.783 -25.852 1.00 63.72 88 ALA A N 1
ATOM 693 C CA . ALA A 1 88 ? -1.988 -26.807 -26.869 1.00 63.72 88 ALA A CA 1
ATOM 694 C C . ALA A 1 88 ? -2.858 -26.656 -28.140 1.00 63.72 88 ALA A C 1
ATOM 696 O O . ALA A 1 88 ? -2.373 -26.910 -29.234 1.00 63.72 88 ALA A O 1
ATOM 697 N N . ASP A 1 89 ? -4.096 -26.154 -28.021 1.00 62.62 89 ASP A N 1
ATOM 698 C CA . ASP A 1 89 ? -5.035 -25.986 -29.149 1.00 62.62 89 ASP A CA 1
ATOM 699 C C . ASP A 1 89 ? -5.048 -24.573 -29.780 1.00 62.62 89 ASP A C 1
ATOM 701 O O . ASP A 1 89 ? -6.084 -24.125 -30.272 1.00 62.62 89 ASP A O 1
ATOM 705 N N . ASN A 1 90 ? -3.955 -23.801 -29.711 1.00 60.62 90 ASN A N 1
ATOM 706 C CA . ASN A 1 90 ? -3.845 -22.424 -30.250 1.00 60.62 90 ASN A CA 1
ATOM 707 C C . ASN A 1 90 ? -4.833 -21.370 -29.689 1.00 60.62 90 ASN A C 1
ATOM 709 O O . ASN A 1 90 ? -4.793 -20.200 -30.075 1.00 60.62 90 ASN A O 1
ATOM 713 N N . LYS A 1 91 ? -5.704 -21.726 -28.739 1.00 61.81 91 LYS A N 1
ATOM 714 C CA . LYS A 1 91 ? -6.617 -20.788 -28.063 1.00 61.81 91 LYS A CA 1
ATOM 715 C C . LYS A 1 91 ? -5.918 -20.132 -26.866 1.00 61.81 91 LYS A C 1
ATOM 717 O O . LYS A 1 91 ? -5.369 -20.829 -26.018 1.00 61.81 91 LYS A O 1
ATOM 722 N N . LYS A 1 92 ? -5.963 -18.798 -26.765 1.00 57.91 92 LYS A N 1
ATOM 723 C CA . LYS A 1 92 ? -5.438 -18.033 -25.615 1.00 57.91 92 LYS A 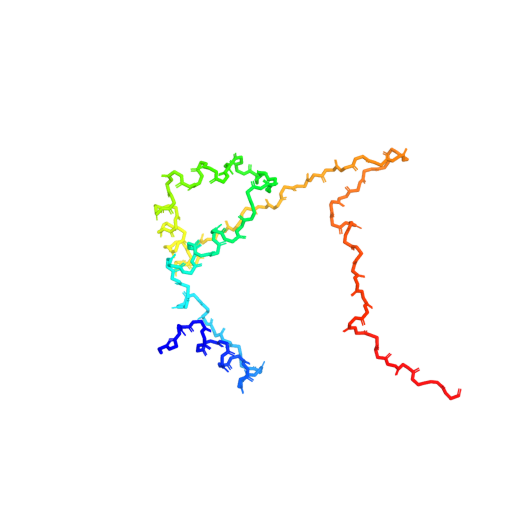CA 1
ATOM 724 C C . LYS A 1 92 ? -6.503 -17.925 -24.520 1.00 57.91 92 LYS A C 1
ATOM 726 O O . LYS A 1 92 ? -7.657 -17.639 -24.826 1.00 57.91 92 LYS A O 1
ATOM 731 N N . ARG A 1 93 ? -6.119 -18.130 -23.256 1.00 56.31 93 ARG A N 1
ATOM 732 C CA . ARG A 1 93 ? -6.997 -17.944 -22.084 1.00 56.31 93 ARG A CA 1
ATOM 733 C C . ARG A 1 93 ? -6.510 -16.772 -21.223 1.00 56.31 93 ARG A C 1
ATOM 735 O O . ARG A 1 93 ? -5.292 -16.638 -21.071 1.00 56.31 93 ARG A O 1
ATOM 742 N N . PRO A 1 94 ? -7.402 -15.954 -20.636 1.00 57.69 94 PRO A N 1
ATOM 743 C CA . PRO A 1 94 ? -7.023 -15.052 -19.553 1.00 57.69 94 PRO A CA 1
ATOM 744 C C . PRO A 1 94 ? -6.649 -15.857 -18.295 1.00 57.69 94 PRO A C 1
ATOM 746 O O . PRO A 1 94 ? -7.206 -16.926 -18.044 1.00 57.69 94 PRO A O 1
ATOM 749 N N . LEU A 1 95 ? -5.712 -15.337 -17.496 1.00 56.59 95 LEU A N 1
ATOM 750 C CA . LEU A 1 95 ? -5.189 -15.990 -16.284 1.00 56.59 95 LEU A CA 1
ATOM 751 C C . LEU A 1 95 ? -6.280 -16.361 -15.251 1.00 56.59 95 LEU A C 1
ATOM 753 O O . LEU A 1 95 ? -6.102 -17.307 -14.489 1.00 56.59 95 LEU A O 1
ATOM 757 N N . GLU A 1 96 ? -7.426 -15.672 -15.257 1.00 55.41 96 GLU A N 1
ATOM 758 C CA . GLU A 1 96 ? -8.561 -15.921 -14.350 1.00 55.41 96 GLU A CA 1
ATOM 759 C C . GLU A 1 96 ? -9.182 -17.327 -14.484 1.00 55.41 96 GLU A C 1
ATOM 761 O O . GLU A 1 96 ? -9.779 -17.817 -13.529 1.00 55.41 96 GLU A O 1
ATOM 766 N N . GLU A 1 97 ? -9.014 -18.022 -15.617 1.00 48.31 97 GLU A N 1
ATOM 767 C CA . GLU A 1 97 ? -9.635 -19.341 -15.843 1.00 48.31 97 GLU A CA 1
ATOM 768 C C . GLU A 1 97 ? -8.889 -20.513 -15.163 1.00 48.31 97 GLU A C 1
ATOM 770 O O . GLU A 1 97 ? -9.404 -21.628 -15.115 1.00 48.31 97 GLU A O 1
ATOM 775 N N . TYR A 1 98 ? -7.684 -20.296 -14.619 1.00 46.34 98 TYR A N 1
ATOM 776 C CA . TYR A 1 98 ? -6.860 -21.360 -14.015 1.00 46.34 98 TYR A CA 1
ATOM 777 C C . TYR A 1 98 ? -6.991 -21.519 -12.495 1.00 46.34 98 TYR A C 1
ATOM 779 O O . TYR A 1 98 ? -6.291 -22.347 -11.915 1.00 46.34 98 TYR A O 1
ATOM 787 N N . LEU A 1 99 ? -7.904 -20.806 -11.834 1.00 37.50 99 LEU A N 1
ATOM 788 C CA . LEU A 1 99 ? -8.327 -21.187 -10.488 1.00 37.50 99 LEU A CA 1
ATOM 789 C C . LEU A 1 99 ? -9.460 -22.211 -10.623 1.00 37.50 99 LEU A C 1
ATOM 791 O O . LEU A 1 99 ? -10.602 -21.807 -10.852 1.00 37.50 99 LEU A O 1
ATOM 795 N N . PRO A 1 100 ? -9.225 -23.526 -10.434 1.00 40.25 100 PRO A N 1
ATOM 796 C CA . PRO A 1 100 ? -10.304 -24.381 -9.988 1.00 40.25 100 PRO A CA 1
ATOM 797 C C . PRO A 1 100 ? -10.722 -23.824 -8.630 1.00 40.25 100 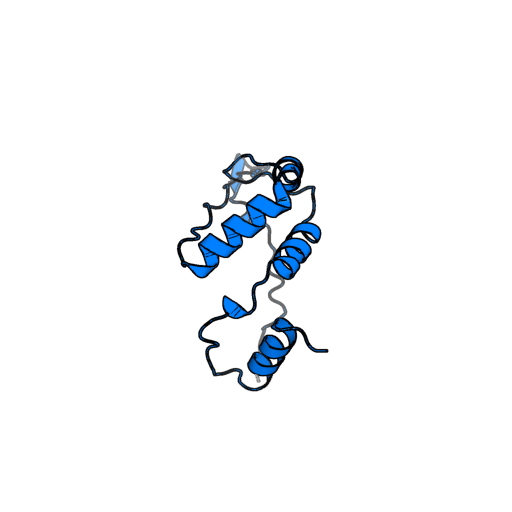PRO A C 1
ATOM 799 O O . PRO A 1 100 ? -10.114 -24.095 -7.594 1.00 40.25 100 PRO A O 1
ATOM 802 N N . MET A 1 101 ? -11.759 -22.993 -8.639 1.00 32.31 101 MET A N 1
ATOM 803 C CA . MET A 1 101 ? -12.611 -22.787 -7.490 1.00 32.31 101 MET A CA 1
ATOM 804 C C . MET A 1 101 ? -12.881 -24.176 -6.899 1.00 32.31 101 MET A C 1
ATOM 806 O O . MET A 1 101 ? -13.667 -24.952 -7.445 1.00 32.31 101 MET A O 1
ATOM 810 N N . ARG A 1 102 ? -12.240 -24.491 -5.767 1.00 41.16 102 ARG A N 1
ATOM 811 C CA . ARG A 1 102 ? -12.757 -25.456 -4.795 1.00 41.16 102 ARG A CA 1
ATOM 812 C C . ARG A 1 102 ? -14.113 -24.920 -4.329 1.00 41.16 102 ARG A C 1
ATOM 814 O O . ARG A 1 102 ? -14.252 -24.342 -3.259 1.00 41.16 102 ARG A O 1
ATOM 821 N N . THR A 1 103 ? -15.135 -25.112 -5.151 1.00 41.69 103 THR A N 1
ATOM 822 C CA . THR A 1 103 ? -16.553 -24.890 -4.853 1.00 41.69 103 THR A CA 1
ATOM 823 C C . THR A 1 103 ? -17.098 -26.027 -3.980 1.00 41.69 103 THR A C 1
ATOM 825 O O . THR A 1 103 ? -18.207 -26.514 -4.183 1.00 41.69 103 THR A O 1
ATOM 828 N N . SER A 1 104 ? -16.327 -26.467 -2.979 1.00 37.69 104 SER A N 1
ATOM 829 C CA . SER A 1 104 ? -16.785 -27.434 -1.974 1.00 37.69 104 SER A CA 1
ATOM 830 C C . SER A 1 104 ? -17.211 -26.789 -0.653 1.00 37.69 104 SER A C 1
ATOM 832 O O . SER A 1 104 ? -17.700 -27.491 0.222 1.00 37.69 104 SER A O 1
ATOM 834 N N . TRP A 1 105 ? -17.109 -25.464 -0.508 1.00 34.12 105 TRP A N 1
ATOM 835 C CA . TRP A 1 105 ? -17.453 -24.759 0.737 1.00 34.12 105 TRP A CA 1
ATOM 836 C C . TRP A 1 105 ? -18.798 -24.020 0.718 1.00 34.12 105 TRP A C 1
ATOM 838 O O . TRP A 1 105 ? -19.026 -23.139 1.539 1.00 34.12 105 TRP A O 1
ATOM 848 N N . CYS A 1 106 ? -19.711 -24.379 -0.193 1.00 37.38 106 CYS A N 1
ATOM 849 C CA . CYS A 1 106 ? -21.142 -24.084 -0.041 1.00 37.38 106 CYS A CA 1
ATOM 850 C C . CYS A 1 106 ? -21.996 -24.917 -1.017 1.00 37.38 106 CYS A C 1
ATOM 852 O O . CYS A 1 106 ? -22.614 -24.386 -1.935 1.00 37.38 106 CYS A O 1
ATOM 854 N N . LYS A 1 107 ? -22.042 -26.244 -0.849 1.00 34.97 107 LYS A N 1
ATOM 855 C CA . LYS A 1 107 ? -23.185 -27.026 -1.343 1.00 34.97 107 LYS A CA 1
ATOM 856 C C . LYS A 1 107 ? -24.066 -27.354 -0.146 1.00 34.97 107 LYS A C 1
ATOM 858 O O . LYS A 1 107 ? -23.748 -28.234 0.645 1.00 34.97 107 LYS A O 1
ATOM 863 N N . LYS A 1 108 ? -25.160 -26.599 -0.010 1.00 39.00 108 LYS A N 1
ATOM 864 C CA . LYS A 1 108 ? -26.325 -26.987 0.795 1.00 39.00 108 LYS A CA 1
ATOM 865 C C . LYS A 1 108 ? -26.692 -28.438 0.443 1.00 39.00 108 LYS A C 1
ATOM 867 O O . LYS A 1 108 ? -26.754 -28.737 -0.753 1.00 39.00 108 LYS A O 1
ATOM 872 N N . PRO A 1 109 ? -26.960 -29.325 1.414 1.00 37.94 109 PRO A N 1
ATOM 873 C CA . PRO A 1 109 ? -27.535 -30.618 1.095 1.00 37.94 109 PRO A CA 1
ATOM 874 C C . PRO A 1 109 ? -28.971 -30.370 0.631 1.00 37.94 109 PRO A C 1
ATOM 876 O O . PRO A 1 109 ? -29.827 -29.946 1.406 1.00 37.94 109 PRO A O 1
ATOM 879 N N . LEU A 1 110 ? -29.229 -30.580 -0.658 1.00 40.00 110 LEU A N 1
ATOM 880 C CA . LEU A 1 110 ? -30.593 -30.746 -1.136 1.00 40.00 110 LEU A CA 1
ATOM 881 C C . LEU A 1 110 ? -31.028 -32.139 -0.671 1.00 40.00 110 LEU A C 1
ATOM 883 O O . LEU A 1 110 ? -30.656 -33.141 -1.276 1.00 40.00 110 LEU A O 1
ATOM 887 N N . MET A 1 111 ? -31.767 -32.186 0.439 1.00 40.47 111 MET A N 1
ATOM 888 C CA . MET A 1 111 ? -32.601 -33.335 0.777 1.00 40.47 111 MET A CA 1
ATOM 889 C C . MET A 1 111 ? -33.535 -33.577 -0.410 1.00 40.47 111 MET A C 1
ATOM 891 O O . MET A 1 111 ? -34.272 -32.675 -0.816 1.00 40.47 111 MET A O 1
ATOM 895 N N . LYS A 1 112 ? -33.488 -34.776 -0.982 1.00 37.44 112 LYS A N 1
ATOM 896 C CA . LYS A 1 112 ? -34.572 -35.299 -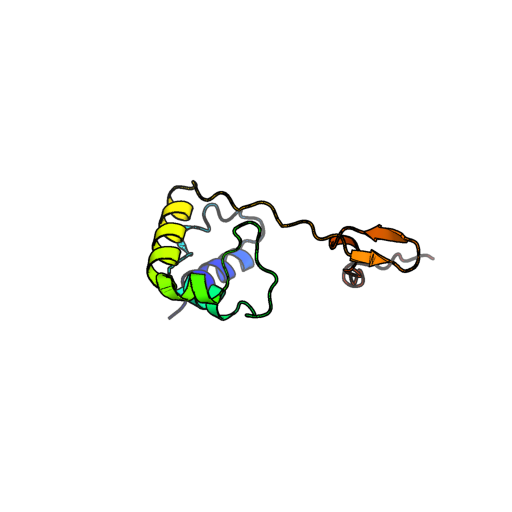1.805 1.00 37.44 112 LYS A CA 1
ATOM 897 C C . LYS A 1 112 ? -34.991 -36.643 -1.227 1.00 37.44 112 LYS A C 1
ATOM 899 O O . LYS A 1 112 ? -34.136 -37.439 -0.845 1.00 37.44 112 LYS A O 1
ATOM 904 N N . SER A 1 113 ? -36.310 -36.734 -1.088 1.00 39.03 113 SER A N 1
ATOM 905 C CA . SER A 1 113 ? -37.120 -37.845 -0.604 1.00 39.03 113 SER A CA 1
ATOM 906 C C . SER A 1 113 ? -37.005 -39.090 -1.472 1.00 39.03 113 SER A C 1
ATOM 908 O O . SER A 1 113 ? -36.575 -38.952 -2.639 1.00 39.03 113 SER A O 1
#

Organism: NCBI:txid1930071

pLDDT: mean 70.58, std 16.55, range [32.31, 91.38]

Foldseek 3Di:
DDAPVNVVVVCCVVCVPDPPPDPLVRDDLVNVVVVLVPDDQPDDQFPVNQHSVNCVVCVPVNSVVVNVCVVVVNDDDDDGDFDWDADPVRDTDTPVVPDPPPPVPDDDPPDDD